Protein AF-A0A327KH56-F1 (afdb_monomer_lite)

pLDDT: mean 78.67, std 15.92, range [40.44, 94.19]

Structure (mmCIF, N/CA/C/O backbone):
data_AF-A0A327KH56-F1
#
_entry.id   AF-A0A327KH56-F1
#
loop_
_atom_site.group_PDB
_atom_site.id
_atom_site.type_symbol
_atom_site.label_atom_id
_atom_site.label_alt_id
_atom_site.label_comp_id
_atom_site.label_asym_id
_atom_site.label_entity_id
_atom_site.label_seq_id
_atom_site.pdbx_PDB_ins_code
_atom_site.Cartn_x
_atom_site.Cartn_y
_atom_site.Cartn_z
_atom_site.occupancy
_atom_site.B_iso_or_equiv
_atom_site.auth_seq_id
_atom_site.auth_comp_id
_atom_site.auth_asym_id
_atom_site.auth_atom_id
_atom_site.pdbx_PDB_model_num
ATOM 1 N N . MET A 1 1 ? -15.211 -1.191 -19.852 1.00 40.44 1 MET A N 1
ATOM 2 C CA . MET A 1 1 ? -13.869 -1.234 -20.469 1.00 40.44 1 MET A CA 1
ATOM 3 C C . MET A 1 1 ? -12.888 -0.708 -19.436 1.00 40.44 1 MET A C 1
ATOM 5 O O . MET A 1 1 ? -13.060 0.424 -19.012 1.00 40.44 1 MET A O 1
ATOM 9 N N . SER A 1 2 ? -11.984 -1.551 -18.930 1.00 46.59 2 SER A N 1
ATOM 10 C CA . SER A 1 2 ? -10.979 -1.144 -17.937 1.00 46.59 2 SER A CA 1
ATOM 11 C C . SER A 1 2 ? -9.731 -0.690 -18.684 1.00 46.59 2 SER A C 1
ATOM 13 O O . SER A 1 2 ? -9.124 -1.494 -19.388 1.00 46.59 2 SER A O 1
ATOM 15 N N . THR A 1 3 ? -9.390 0.593 -18.601 1.00 61.09 3 THR A N 1
ATOM 16 C CA . THR A 1 3 ? -8.187 1.129 -19.244 1.00 61.09 3 THR A CA 1
ATOM 17 C C . THR A 1 3 ? -6.992 0.846 -18.347 1.00 61.09 3 THR A C 1
ATOM 19 O O . THR A 1 3 ? -6.957 1.292 -17.201 1.00 61.09 3 THR A O 1
ATOM 22 N N . LEU A 1 4 ? -6.012 0.096 -18.850 1.00 63.81 4 LEU A N 1
ATOM 23 C CA . LEU A 1 4 ? -4.792 -0.190 -18.106 1.00 63.81 4 LEU A CA 1
ATOM 24 C C . LEU A 1 4 ? -3.882 1.043 -18.181 1.00 63.81 4 LEU A C 1
ATOM 26 O O . LEU A 1 4 ? -3.264 1.315 -19.207 1.00 63.81 4 LEU A O 1
ATOM 30 N N . VAL A 1 5 ? -3.865 1.832 -17.107 1.00 71.19 5 VAL A N 1
ATOM 31 C CA . VAL A 1 5 ? -3.055 3.050 -16.999 1.00 71.19 5 VAL A CA 1
ATOM 32 C C . VAL A 1 5 ? -1.845 2.747 -16.127 1.00 71.19 5 VAL A C 1
ATOM 34 O O . VAL A 1 5 ? -1.995 2.476 -14.936 1.00 71.19 5 VAL A O 1
ATOM 37 N N . MET A 1 6 ? -0.645 2.803 -16.712 1.00 76.25 6 MET A N 1
ATOM 38 C CA . MET A 1 6 ? 0.581 2.752 -15.917 1.00 76.25 6 MET A CA 1
ATOM 39 C C . MET A 1 6 ? 0.794 4.085 -15.204 1.00 76.25 6 MET A C 1
ATOM 41 O O . MET A 1 6 ? 0.763 5.130 -15.864 1.00 76.25 6 MET A O 1
ATOM 45 N N . PRO A 1 7 ? 1.043 4.075 -13.885 1.00 77.75 7 PRO A N 1
ATOM 46 C CA . PRO A 1 7 ? 1.344 5.295 -13.160 1.00 77.75 7 PRO A CA 1
ATOM 47 C C . PRO A 1 7 ? 2.624 5.941 -13.702 1.00 77.75 7 PRO A C 1
ATOM 49 O O . PRO A 1 7 ? 3.558 5.273 -14.154 1.00 77.75 7 PRO A O 1
ATOM 52 N N . THR A 1 8 ? 2.652 7.271 -13.689 1.00 84.81 8 THR A N 1
ATOM 53 C CA . THR A 1 8 ? 3.844 8.066 -14.022 1.00 84.81 8 THR A CA 1
ATOM 54 C C . THR A 1 8 ? 4.783 8.221 -12.827 1.00 84.81 8 THR A C 1
ATOM 56 O O . THR A 1 8 ? 5.956 8.520 -13.017 1.00 84.81 8 THR A O 1
ATOM 59 N N . THR A 1 9 ? 4.265 8.033 -11.612 1.00 89.38 9 THR A N 1
ATOM 60 C CA . THR A 1 9 ? 5.031 8.012 -10.362 1.00 89.38 9 THR A CA 1
ATOM 61 C C . THR A 1 9 ? 5.846 6.726 -10.261 1.00 89.38 9 THR A C 1
ATOM 63 O O . THR A 1 9 ? 5.351 5.663 -10.647 1.00 89.38 9 THR A O 1
ATOM 66 N N . SER A 1 10 ? 7.063 6.816 -9.716 1.00 92.44 10 SER A N 1
ATOM 67 C CA . SER A 1 10 ? 7.922 5.645 -9.534 1.00 92.44 10 SER A CA 1
ATOM 68 C C . SER A 1 10 ? 7.300 4.633 -8.570 1.00 92.44 10 SER A C 1
ATOM 70 O O . SER A 1 10 ? 6.541 4.989 -7.660 1.00 92.44 10 SER A O 1
ATOM 72 N N . PHE A 1 11 ? 7.637 3.354 -8.727 1.00 91.56 11 PHE A N 1
ATOM 73 C CA . PHE A 1 11 ? 7.156 2.312 -7.818 1.00 91.56 11 PHE A CA 1
ATOM 74 C C . PHE A 1 11 ? 7.689 2.504 -6.401 1.00 91.56 11 PHE A C 1
ATOM 76 O O . PHE A 1 11 ? 6.981 2.198 -5.443 1.00 91.56 11 PHE A O 1
ATOM 83 N N . ALA A 1 12 ? 8.904 3.035 -6.256 1.00 89.50 12 ALA A N 1
ATOM 84 C CA . ALA A 1 12 ? 9.494 3.326 -4.954 1.00 89.50 12 ALA A CA 1
ATOM 85 C C . ALA A 1 12 ? 8.723 4.427 -4.208 1.00 89.50 12 ALA A C 1
ATOM 87 O O . ALA A 1 12 ? 8.413 4.262 -3.026 1.00 89.50 12 ALA A O 1
ATOM 88 N N . ASP A 1 13 ? 8.359 5.508 -4.902 1.00 92.50 13 ASP A N 1
ATOM 89 C CA . ASP A 1 13 ? 7.595 6.609 -4.308 1.00 92.50 13 ASP A CA 1
ATOM 90 C C . ASP A 1 13 ? 6.181 6.150 -3.939 1.00 92.50 13 ASP A C 1
ATOM 92 O O . ASP A 1 13 ? 5.732 6.369 -2.814 1.00 92.50 13 ASP A O 1
ATOM 96 N N . LEU A 1 14 ? 5.511 5.411 -4.830 1.00 91.94 14 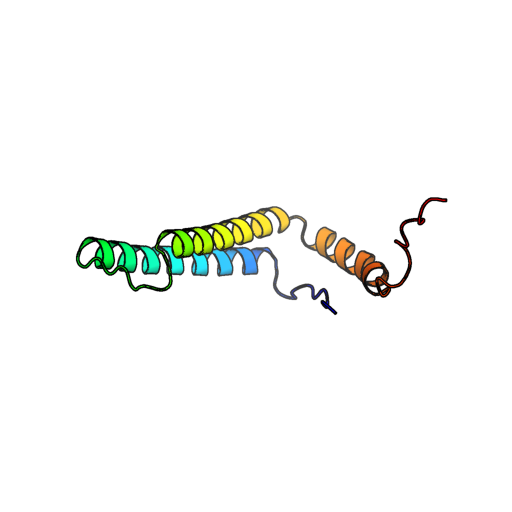LEU A N 1
ATOM 97 C CA . LEU A 1 14 ? 4.196 4.831 -4.540 1.00 91.94 14 LEU A CA 1
ATOM 98 C C . LEU A 1 14 ? 4.249 3.855 -3.360 1.00 91.94 14 LEU A C 1
ATOM 100 O O . LEU A 1 14 ? 3.382 3.882 -2.488 1.00 91.94 14 LEU A O 1
ATOM 104 N N . ALA A 1 15 ? 5.274 3.003 -3.292 1.00 91.06 15 ALA A N 1
ATOM 105 C CA . ALA A 1 15 ? 5.463 2.097 -2.167 1.00 91.06 15 ALA A CA 1
ATOM 106 C C . ALA A 1 15 ? 5.615 2.860 -0.844 1.00 91.06 15 ALA A C 1
ATOM 108 O O . ALA A 1 15 ? 5.026 2.460 0.166 1.00 91.06 15 ALA A O 1
ATOM 109 N N . PHE A 1 16 ? 6.375 3.958 -0.847 1.00 92.06 16 PHE A N 1
ATOM 110 C CA . PHE A 1 16 ? 6.569 4.815 0.318 1.00 92.06 16 PHE A CA 1
ATOM 111 C C . PHE A 1 16 ? 5.272 5.517 0.740 1.00 92.06 16 PHE A C 1
ATOM 113 O O . PHE A 1 16 ? 4.902 5.464 1.916 1.00 92.06 16 PHE A O 1
ATOM 120 N N . GLU A 1 17 ? 4.539 6.106 -0.205 1.00 92.75 17 GLU A N 1
ATOM 121 C CA . GLU A 1 17 ? 3.253 6.760 0.056 1.00 92.75 17 GLU A CA 1
ATOM 122 C C . GLU A 1 17 ? 2.224 5.785 0.634 1.00 92.75 17 GLU A C 1
ATOM 124 O O . GLU A 1 17 ? 1.611 6.070 1.668 1.00 92.75 17 GLU A O 1
ATOM 129 N N . LEU A 1 18 ? 2.090 4.596 0.037 1.00 91.00 18 LEU A N 1
ATOM 130 C CA . LEU A 1 18 ? 1.200 3.551 0.547 1.00 91.00 18 LEU A CA 1
ATOM 131 C C . LEU A 1 18 ? 1.606 3.096 1.948 1.00 91.00 18 LEU A C 1
ATOM 133 O O . LEU A 1 18 ? 0.744 2.797 2.770 1.00 91.00 18 LEU A O 1
ATOM 137 N N . ARG A 1 19 ? 2.905 3.082 2.262 1.00 88.88 19 ARG A N 1
ATOM 138 C CA . ARG A 1 19 ? 3.383 2.731 3.603 1.00 88.88 19 ARG A CA 1
ATOM 139 C C . ARG A 1 19 ? 3.030 3.796 4.637 1.00 88.88 19 ARG A C 1
ATOM 141 O O . ARG A 1 19 ? 2.639 3.447 5.751 1.00 88.88 19 ARG A O 1
ATOM 148 N N . ILE A 1 20 ? 3.126 5.077 4.279 1.00 91.44 20 ILE A N 1
ATOM 149 C CA . ILE A 1 20 ? 2.652 6.177 5.132 1.00 91.44 20 ILE A CA 1
ATOM 150 C C . ILE A 1 20 ? 1.146 6.053 5.352 1.00 91.44 20 ILE A C 1
ATOM 152 O O . ILE A 1 20 ? 0.689 6.164 6.490 1.00 91.44 20 ILE A O 1
ATOM 156 N N . TYR A 1 21 ? 0.388 5.816 4.281 1.00 88.88 21 TYR A N 1
ATOM 157 C CA . TYR A 1 21 ? -1.060 5.668 4.355 1.00 88.88 21 TYR A CA 1
ATOM 158 C C . TYR A 1 21 ? -1.457 4.485 5.245 1.00 88.88 21 TYR A C 1
ATOM 160 O O . TYR A 1 21 ? -2.194 4.676 6.209 1.00 88.88 21 TYR A O 1
ATOM 168 N N . ALA A 1 22 ? -0.887 3.298 5.012 1.00 86.69 22 ALA A N 1
ATOM 169 C CA . ALA A 1 22 ? -1.139 2.111 5.826 1.00 86.69 22 ALA A CA 1
ATOM 170 C C . ALA A 1 22 ? -0.830 2.356 7.308 1.00 86.69 22 ALA A C 1
ATOM 172 O O . ALA A 1 22 ? -1.611 1.974 8.172 1.00 86.69 22 ALA A O 1
ATOM 173 N N . ASN A 1 23 ? 0.274 3.040 7.622 1.00 88.31 23 ASN A N 1
ATOM 174 C CA . ASN A 1 23 ? 0.613 3.350 9.009 1.00 88.31 23 ASN A CA 1
ATOM 175 C C . ASN A 1 23 ? -0.413 4.294 9.663 1.00 88.31 23 ASN A C 1
ATOM 177 O O . ASN A 1 23 ? -0.789 4.102 10.818 1.00 88.31 23 ASN A O 1
ATOM 181 N N . ARG A 1 24 ? -0.899 5.302 8.927 1.00 89.25 24 ARG A N 1
ATOM 182 C CA . ARG A 1 24 ? -1.953 6.206 9.416 1.00 89.25 24 ARG A CA 1
ATOM 183 C C . ARG A 1 24 ? -3.268 5.466 9.654 1.00 89.25 24 ARG A C 1
ATOM 185 O O . ARG A 1 24 ? -3.888 5.683 10.690 1.00 89.25 24 ARG A O 1
ATOM 192 N N . GLU A 1 25 ? -3.647 4.575 8.743 1.00 87.06 25 GLU A N 1
ATOM 193 C CA . GLU A 1 25 ? -4.836 3.727 8.883 1.00 87.06 25 GLU A CA 1
ATOM 194 C C . GLU A 1 25 ? -4.728 2.796 10.093 1.00 87.06 25 GLU A C 1
ATOM 196 O O . GLU A 1 25 ? -5.646 2.737 10.902 1.00 87.06 25 GLU A O 1
ATOM 201 N N . VAL A 1 26 ? -3.584 2.133 10.300 1.00 86.69 26 VAL A N 1
ATOM 202 C CA . VAL A 1 26 ? -3.363 1.283 11.485 1.00 86.69 26 VAL A CA 1
ATOM 203 C C . VAL A 1 26 ? -3.526 2.078 12.783 1.00 86.69 26 VAL A C 1
ATOM 205 O O . VAL A 1 26 ? -4.184 1.608 13.710 1.00 86.69 26 VAL A O 1
ATOM 208 N N . LEU A 1 27 ? -2.973 3.294 12.855 1.00 87.69 27 LEU A N 1
ATOM 209 C CA . LEU A 1 27 ? -3.117 4.157 14.032 1.00 87.69 27 LEU A CA 1
ATOM 210 C C . LEU A 1 27 ? -4.571 4.595 14.260 1.00 87.69 27 LEU A C 1
ATOM 212 O O . LEU A 1 27 ? -5.040 4.586 15.400 1.00 87.69 27 LEU A O 1
ATOM 216 N N . ALA A 1 28 ? -5.290 4.953 13.195 1.00 86.69 28 ALA A N 1
ATOM 217 C CA . ALA A 1 28 ? -6.701 5.319 13.276 1.00 86.69 28 ALA A CA 1
ATOM 218 C C . ALA A 1 28 ? -7.558 4.128 13.736 1.00 86.69 28 ALA A C 1
ATOM 220 O O . ALA A 1 28 ? -8.343 4.256 14.679 1.00 86.69 28 ALA A O 1
ATOM 221 N N . ASN A 1 29 ? -7.336 2.955 13.142 1.00 86.31 29 ASN A N 1
ATOM 222 C CA . ASN A 1 29 ? -8.014 1.711 13.491 1.00 86.31 29 ASN A CA 1
ATOM 223 C C . ASN A 1 29 ? -7.757 1.324 14.946 1.00 86.31 29 ASN A C 1
ATOM 225 O O . ASN A 1 29 ? -8.697 0.965 15.646 1.00 86.31 29 ASN A O 1
ATOM 229 N N . HIS A 1 30 ? -6.530 1.487 15.447 1.00 87.50 30 HIS A N 1
ATOM 230 C CA . HIS A 1 30 ? -6.228 1.249 16.856 1.00 87.50 30 HIS A CA 1
ATOM 231 C C . HIS A 1 30 ? -7.056 2.145 17.793 1.00 87.50 30 HIS A C 1
ATOM 233 O O . HIS A 1 30 ? -7.586 1.674 18.799 1.00 87.50 30 HIS A O 1
ATOM 239 N N . GLY A 1 31 ? -7.232 3.425 17.450 1.00 86.81 31 GLY A N 1
ATOM 240 C CA . GLY A 1 31 ? -8.103 4.329 18.205 1.00 86.81 31 GLY A CA 1
ATOM 241 C C . GLY A 1 31 ? -9.565 3.866 18.224 1.00 86.81 31 GLY A C 1
ATOM 242 O O . GLY A 1 31 ? -10.211 3.897 19.274 1.00 86.81 31 GLY A O 1
ATOM 243 N N . VAL A 1 32 ? -10.069 3.382 17.085 1.00 85.31 32 VAL A N 1
ATOM 244 C CA . VAL A 1 32 ? -11.420 2.809 16.970 1.00 85.31 32 VAL A CA 1
ATOM 245 C C . VAL A 1 32 ? -11.542 1.524 17.791 1.00 85.31 32 VAL A C 1
ATOM 247 O O . VAL A 1 32 ? -12.511 1.370 18.528 1.00 85.31 32 VAL A O 1
ATOM 250 N N . GLU A 1 33 ? -10.553 0.633 17.740 1.00 85.94 33 GLU A N 1
ATOM 251 C CA . GLU A 1 33 ? -10.515 -0.596 18.543 1.00 85.94 33 GLU A CA 1
ATOM 252 C C . GLU A 1 33 ? -10.601 -0.298 20.042 1.00 85.94 33 GLU A C 1
ATOM 254 O O . GLU A 1 33 ? -11.431 -0.880 20.741 1.00 85.94 33 GLU A O 1
ATOM 259 N N . VAL A 1 34 ? -9.798 0.651 20.532 1.00 87.31 34 VAL A N 1
ATOM 260 C CA . VAL A 1 34 ? -9.817 1.075 21.940 1.00 87.31 34 VAL A CA 1
ATOM 261 C C . VAL A 1 34 ? -11.169 1.686 22.315 1.00 87.31 34 VAL A C 1
ATOM 263 O O . VAL A 1 34 ? -11.698 1.410 23.396 1.00 87.31 34 VAL A O 1
ATOM 266 N N . PHE A 1 35 ? -11.753 2.498 21.431 1.00 87.12 35 PHE A N 1
ATOM 267 C CA . PHE A 1 35 ? -13.068 3.090 21.657 1.00 87.12 35 PHE A CA 1
ATOM 268 C C . PHE A 1 35 ? -14.168 2.023 21.742 1.00 87.12 35 PHE A C 1
ATOM 270 O O . PHE A 1 35 ? -14.952 2.035 22.691 1.00 87.12 35 PHE A O 1
ATOM 277 N N . LEU A 1 36 ? -14.200 1.072 20.806 1.00 84.31 36 LEU A N 1
ATOM 278 C CA . LEU A 1 36 ? -15.213 0.013 20.757 1.00 84.31 36 LEU A CA 1
ATOM 279 C C . LEU A 1 36 ? -15.058 -1.017 21.873 1.00 84.31 36 LEU A C 1
ATOM 281 O O . LEU A 1 36 ? -16.063 -1.516 22.371 1.00 8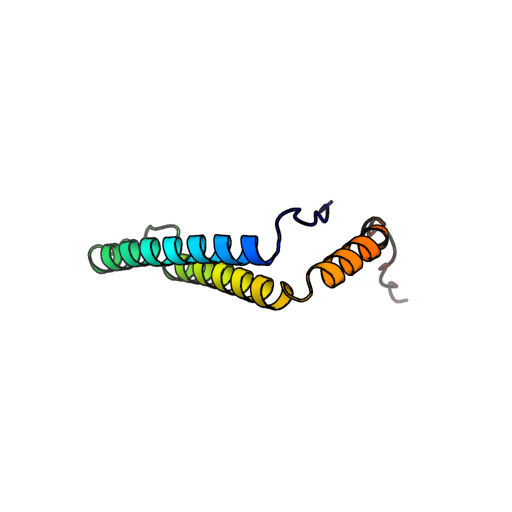4.31 36 LEU A O 1
ATOM 285 N N . ALA A 1 37 ? -13.831 -1.284 22.325 1.00 85.19 37 ALA A N 1
ATOM 286 C CA . ALA A 1 37 ? -13.596 -2.105 23.510 1.00 85.19 37 ALA A CA 1
ATOM 287 C C . ALA A 1 37 ? -14.214 -1.481 24.774 1.00 85.19 37 ALA A C 1
ATOM 289 O O . ALA A 1 37 ? -14.636 -2.200 25.680 1.00 85.19 37 ALA A O 1
ATOM 290 N N . ARG A 1 38 ? -14.288 -0.143 24.838 1.00 89.25 38 ARG A N 1
ATOM 291 C CA . ARG A 1 38 ? -14.893 0.592 25.957 1.00 89.25 38 ARG A CA 1
ATOM 292 C C . ARG A 1 38 ? -16.396 0.822 25.786 1.00 89.25 38 ARG A C 1
ATOM 294 O O . ARG A 1 38 ? -17.115 0.854 26.783 1.00 89.25 38 ARG A O 1
ATOM 301 N N . TYR A 1 39 ? -16.858 0.988 24.550 1.00 85.81 39 TYR A N 1
ATOM 302 C CA . TYR A 1 39 ? -18.249 1.275 24.196 1.00 85.81 39 TYR A CA 1
ATOM 303 C C . TYR A 1 39 ? -18.693 0.385 23.024 1.00 85.81 39 TYR A C 1
ATOM 305 O O . TYR A 1 39 ? -18.705 0.840 21.876 1.00 85.81 39 TYR A O 1
ATOM 313 N N . PRO A 1 40 ? -19.049 -0.885 23.288 1.00 80.50 40 PRO A N 1
ATOM 314 C CA . PRO A 1 40 ? -19.436 -1.810 22.233 1.00 80.50 40 PRO A CA 1
ATOM 315 C C . PRO A 1 40 ? -20.731 -1.344 21.563 1.00 80.50 40 PRO A C 1
ATOM 317 O O . PRO A 1 40 ? -21.704 -0.989 22.231 1.00 80.50 40 PRO A O 1
ATOM 320 N N . ASN A 1 41 ? -20.745 -1.340 20.231 1.00 79.44 41 ASN A N 1
ATOM 321 C CA . ASN A 1 41 ? -21.913 -0.965 19.442 1.00 79.44 41 ASN A CA 1
ATOM 322 C C . ASN A 1 41 ? -22.088 -1.930 18.264 1.00 79.44 41 ASN A C 1
ATOM 324 O O . ASN A 1 41 ? -21.301 -1.926 17.321 1.00 79.44 41 ASN A O 1
ATOM 328 N N . GLU A 1 42 ? -23.150 -2.734 18.313 1.00 75.62 42 GLU A N 1
ATOM 329 C CA . GLU A 1 42 ? -23.462 -3.767 17.314 1.00 75.62 42 GLU A CA 1
ATOM 330 C C . GLU A 1 42 ? -24.003 -3.203 15.988 1.00 75.62 42 GLU A C 1
ATOM 332 O O . GLU A 1 42 ? -24.168 -3.940 15.022 1.00 75.62 42 GLU A O 1
ATOM 337 N N . ARG A 1 43 ? -24.295 -1.896 15.915 1.00 80.62 43 ARG A N 1
ATOM 338 C CA . ARG A 1 43 ? -24.870 -1.246 14.721 1.00 80.62 43 ARG A CA 1
ATOM 339 C C . ARG A 1 43 ? -23.837 -0.577 13.817 1.00 80.62 43 ARG A C 1
ATOM 341 O O . ARG A 1 43 ? -24.215 0.119 12.875 1.00 80.62 43 ARG A O 1
ATOM 348 N N . LEU A 1 44 ? -22.548 -0.741 14.099 1.00 72.94 44 LEU A N 1
ATOM 349 C CA . LEU A 1 44 ? -21.502 -0.280 13.193 1.00 72.94 44 LEU A CA 1
ATOM 350 C C . LEU A 1 44 ? -21.537 -1.118 11.915 1.00 72.94 44 LEU A C 1
ATOM 352 O O . LEU A 1 44 ? -21.296 -2.318 11.938 1.00 72.94 44 LEU A O 1
ATOM 356 N N . GLY A 1 45 ? -21.838 -0.466 10.790 1.00 69.56 45 GLY A N 1
ATOM 357 C CA . GLY A 1 45 ? -21.869 -1.102 9.468 1.00 69.56 45 GLY A CA 1
ATOM 358 C C . GLY A 1 45 ? -20.493 -1.510 8.928 1.00 69.56 45 GLY A C 1
ATOM 359 O O . GLY A 1 45 ? -20.423 -2.059 7.834 1.00 69.56 45 GLY A O 1
ATOM 360 N N . VAL A 1 46 ? -19.419 -1.234 9.674 1.00 69.62 46 VAL A N 1
ATOM 361 C CA . VAL A 1 46 ? -18.043 -1.636 9.366 1.00 69.62 46 VAL A CA 1
ATOM 362 C C . VAL A 1 46 ? -17.483 -2.372 1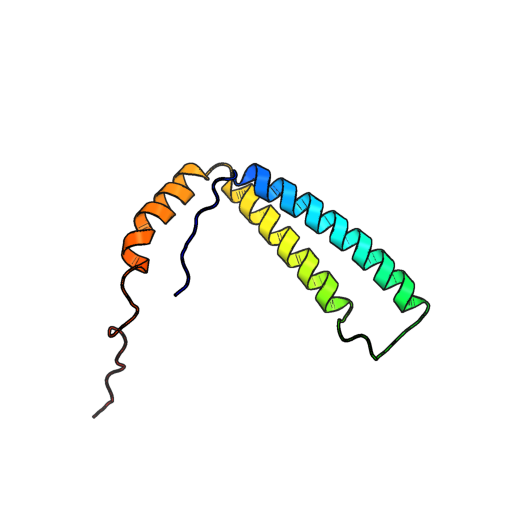0.577 1.00 69.62 46 VAL A C 1
ATOM 364 O O . VAL A 1 46 ? -17.528 -1.847 11.693 1.00 69.62 46 VAL A O 1
ATOM 367 N N . THR A 1 47 ? -16.965 -3.582 10.371 1.00 81.44 47 THR A N 1
ATOM 368 C CA . THR A 1 47 ? -16.355 -4.371 11.449 1.00 81.44 47 THR A CA 1
ATOM 369 C C . THR A 1 47 ? -14.883 -4.002 11.636 1.00 81.44 47 THR A C 1
ATOM 371 O O . THR A 1 47 ? -14.206 -3.566 10.704 1.00 81.44 47 THR A O 1
ATOM 374 N N . LEU A 1 48 ? -14.353 -4.209 12.846 1.00 80.50 48 LEU A N 1
ATOM 375 C CA . LEU A 1 48 ? -12.917 -4.044 13.113 1.00 80.50 48 LEU A CA 1
ATOM 376 C C . LEU A 1 48 ? -12.057 -4.933 12.203 1.00 80.50 48 LEU A C 1
ATOM 378 O O . LEU A 1 48 ? -10.980 -4.525 11.776 1.00 80.50 48 LEU A O 1
ATOM 382 N N . ASP A 1 49 ? -12.556 -6.118 11.859 1.00 83.12 49 ASP A N 1
ATOM 383 C CA . ASP A 1 49 ? -11.862 -7.039 10.961 1.00 83.12 49 ASP A CA 1
ATOM 384 C C . ASP A 1 49 ? -11.757 -6.481 9.536 1.00 83.12 49 ASP A C 1
ATOM 386 O O . ASP A 1 49 ? -10.686 -6.558 8.940 1.00 83.12 49 ASP A O 1
ATOM 390 N N . GLN A 1 50 ? -12.806 -5.824 9.025 1.00 84.44 50 GLN A N 1
ATOM 391 C CA . GLN A 1 50 ? -12.766 -5.156 7.715 1.00 84.44 50 GLN A CA 1
ATOM 392 C C . GLN A 1 50 ? -11.750 -4.005 7.684 1.00 84.44 50 GLN A C 1
ATOM 394 O O . GLN A 1 50 ? -11.046 -3.818 6.691 1.00 84.44 50 GLN A O 1
ATOM 399 N N . LEU A 1 51 ? -11.636 -3.243 8.776 1.00 82.06 51 LEU A N 1
ATOM 400 C CA . LEU A 1 51 ? -10.645 -2.169 8.894 1.00 82.06 51 LEU A CA 1
ATOM 401 C C . LEU A 1 51 ? -9.209 -2.716 8.897 1.00 82.06 51 LEU A C 1
ATOM 403 O O . LEU A 1 51 ? -8.331 -2.183 8.212 1.00 82.06 51 LEU A O 1
ATOM 407 N N . ARG A 1 52 ? -8.971 -3.812 9.626 1.00 82.88 52 ARG A N 1
ATOM 408 C CA . ARG A 1 52 ? -7.674 -4.505 9.661 1.00 82.88 52 ARG A CA 1
ATOM 409 C C . ARG A 1 52 ? -7.305 -5.095 8.306 1.00 82.88 52 ARG A C 1
ATOM 411 O O . ARG A 1 52 ? -6.162 -4.952 7.875 1.00 82.88 52 ARG A O 1
ATOM 418 N N . GLU A 1 53 ? -8.261 -5.726 7.633 1.00 87.75 53 GLU A N 1
ATOM 419 C CA . GLU A 1 53 ? -8.072 -6.306 6.304 1.00 87.75 53 GLU A CA 1
ATOM 420 C C . GLU A 1 53 ? -7.710 -5.228 5.275 1.00 87.75 53 GLU A C 1
ATOM 422 O O . GLU A 1 53 ? -6.736 -5.384 4.540 1.00 87.75 53 GLU A O 1
ATOM 427 N N . SER A 1 54 ? -8.408 -4.089 5.295 1.00 84.50 54 SER A N 1
ATOM 428 C CA . SER A 1 54 ? -8.084 -2.930 4.454 1.00 84.50 54 SER A CA 1
ATOM 429 C C . SER A 1 54 ? -6.639 -2.452 4.662 1.00 84.50 54 SER A C 1
ATOM 431 O O . SER A 1 54 ? -5.869 -2.342 3.705 1.00 84.50 54 SER A O 1
ATOM 433 N N . ALA A 1 55 ? -6.220 -2.245 5.916 1.00 83.38 55 ALA A N 1
ATOM 434 C CA . ALA A 1 55 ? -4.854 -1.818 6.224 1.00 83.38 55 ALA A CA 1
ATOM 435 C C . ALA A 1 55 ? -3.798 -2.855 5.787 1.00 83.38 55 ALA A C 1
ATOM 437 O O . ALA A 1 55 ? -2.729 -2.487 5.289 1.00 83.38 55 ALA A O 1
ATOM 438 N N . ALA A 1 56 ? -4.102 -4.150 5.928 1.00 87.19 56 ALA A N 1
ATOM 439 C CA . ALA A 1 56 ? -3.229 -5.234 5.490 1.00 87.19 56 ALA A CA 1
ATOM 440 C C . ALA A 1 56 ? -3.064 -5.266 3.963 1.00 87.19 56 ALA A C 1
ATOM 442 O O . ALA A 1 56 ? -1.937 -5.401 3.481 1.00 87.19 56 ALA A O 1
ATOM 443 N N . LEU A 1 57 ? -4.150 -5.082 3.205 1.00 90.00 57 LEU A N 1
ATOM 444 C CA . LEU A 1 57 ? -4.113 -5.010 1.741 1.00 90.00 57 LEU A CA 1
ATOM 445 C C . LEU A 1 57 ? -3.222 -3.863 1.255 1.00 90.00 57 LEU A C 1
ATOM 447 O O . LEU A 1 57 ? -2.404 -4.056 0.353 1.00 90.00 57 LEU A O 1
ATOM 451 N N . VAL A 1 58 ? -3.304 -2.687 1.886 1.00 87.00 58 VAL A N 1
ATOM 452 C CA . VAL A 1 58 ? -2.423 -1.566 1.522 1.00 87.00 58 VAL A CA 1
ATOM 453 C C . VAL A 1 58 ? -0.958 -1.870 1.850 1.00 87.00 58 VAL A C 1
ATOM 455 O O . VAL A 1 58 ? -0.067 -1.578 1.046 1.00 87.00 58 VAL A O 1
ATOM 458 N N . GLY A 1 59 ? -0.690 -2.503 2.995 1.00 87.88 59 GLY A N 1
ATOM 459 C CA . GLY A 1 59 ? 0.657 -2.949 3.357 1.00 87.88 59 GLY A CA 1
ATOM 460 C C . GLY A 1 59 ? 1.244 -3.942 2.346 1.00 87.88 59 GLY A C 1
ATOM 461 O O . GLY A 1 59 ? 2.398 -3.800 1.936 1.00 87.88 59 GLY A O 1
ATOM 462 N N . GLN A 1 60 ? 0.440 -4.905 1.889 1.00 91.44 60 GLN A N 1
ATOM 463 C CA . GLN A 1 60 ? 0.829 -5.868 0.854 1.00 91.44 60 GLN A CA 1
ATOM 464 C C . GLN A 1 60 ? 1.112 -5.187 -0.490 1.00 91.44 60 GLN A C 1
ATOM 466 O O . GLN A 1 60 ? 2.113 -5.504 -1.132 1.00 91.44 60 GLN A O 1
ATOM 471 N N . ALA A 1 61 ? 0.286 -4.216 -0.892 1.00 90.25 61 ALA A N 1
ATOM 472 C CA . ALA A 1 61 ? 0.504 -3.448 -2.116 1.00 90.25 61 ALA A CA 1
ATOM 473 C C . ALA A 1 61 ? 1.817 -2.645 -2.063 1.00 90.25 61 ALA A C 1
ATOM 475 O O . ALA A 1 61 ? 2.610 -2.688 -3.004 1.00 90.25 61 ALA A O 1
ATOM 476 N N . SER A 1 62 ? 2.094 -1.976 -0.938 1.00 91.81 62 SER A N 1
ATOM 477 C CA . SER A 1 62 ? 3.366 -1.276 -0.705 1.00 91.81 62 SER A CA 1
ATOM 478 C C . SER A 1 62 ? 4.570 -2.225 -0.794 1.00 91.81 62 SER A C 1
ATOM 480 O O . SER A 1 62 ? 5.574 -1.912 -1.443 1.00 91.81 62 SER A O 1
ATOM 482 N N . MET A 1 63 ? 4.473 -3.411 -0.182 1.00 91.81 63 MET A N 1
ATOM 483 C CA . MET A 1 63 ? 5.531 -4.421 -0.235 1.00 91.81 63 MET A CA 1
ATOM 484 C C . MET A 1 63 ? 5.773 -4.918 -1.663 1.00 91.81 63 MET A C 1
ATOM 486 O O . MET A 1 63 ? 6.924 -5.005 -2.088 1.00 91.81 63 MET A O 1
ATOM 490 N N . LEU A 1 64 ? 4.707 -5.196 -2.416 1.00 92.94 64 LEU A N 1
ATOM 491 C CA . LEU A 1 64 ? 4.807 -5.621 -3.809 1.00 92.94 64 LEU A CA 1
ATOM 492 C C . LEU A 1 64 ? 5.515 -4.564 -4.663 1.00 92.94 64 LEU A C 1
ATOM 494 O O . LEU A 1 64 ? 6.462 -4.889 -5.373 1.00 92.94 64 LEU A O 1
ATOM 498 N N . LEU A 1 65 ? 5.112 -3.296 -4.556 1.00 91.25 65 LEU A N 1
ATOM 499 C CA . LEU A 1 65 ? 5.755 -2.205 -5.292 1.00 91.25 65 LEU A CA 1
ATOM 500 C C . LEU A 1 65 ? 7.229 -2.037 -4.905 1.00 91.25 65 LEU A C 1
ATOM 502 O O . LEU A 1 65 ? 8.067 -1.834 -5.779 1.00 91.25 65 LEU A O 1
ATOM 506 N N . SER A 1 66 ? 7.569 -2.214 -3.626 1.00 91.19 66 SER A N 1
ATOM 507 C CA . SER A 1 66 ? 8.965 -2.183 -3.164 1.00 91.19 66 SER A CA 1
ATOM 508 C C . SER A 1 66 ? 9.812 -3.289 -3.804 1.00 91.19 66 SER A C 1
ATOM 510 O O . SER A 1 66 ? 10.955 -3.046 -4.182 1.00 91.19 66 SER A O 1
ATOM 512 N N . LEU A 1 67 ? 9.258 -4.501 -3.940 1.00 94.19 67 LEU A N 1
ATOM 513 C CA . LEU A 1 67 ? 9.932 -5.628 -4.598 1.00 94.19 67 LEU A CA 1
ATOM 514 C C . LEU A 1 67 ? 10.080 -5.412 -6.108 1.00 94.19 67 LEU A C 1
ATOM 516 O O . LEU A 1 67 ? 11.052 -5.873 -6.702 1.00 94.19 67 LEU A O 1
ATOM 520 N N . LEU A 1 68 ? 9.126 -4.717 -6.729 1.00 92.50 68 LEU A N 1
ATOM 521 C CA . LEU A 1 68 ? 9.138 -4.427 -8.162 1.00 92.50 68 LEU A CA 1
ATOM 522 C C . LEU A 1 68 ? 9.975 -3.198 -8.528 1.00 92.50 68 LEU A C 1
ATOM 524 O O . LEU A 1 68 ? 10.382 -3.091 -9.681 1.00 92.50 68 LEU A O 1
ATOM 528 N N . ALA A 1 69 ? 10.261 -2.292 -7.588 1.00 91.81 69 ALA A N 1
ATOM 529 C CA . ALA A 1 69 ? 10.979 -1.045 -7.856 1.00 91.81 69 ALA A CA 1
ATOM 530 C C . ALA A 1 69 ? 12.335 -1.231 -8.576 1.00 91.81 69 ALA A C 1
ATOM 532 O O . ALA A 1 69 ? 12.576 -0.525 -9.555 1.00 91.81 69 ALA A O 1
ATOM 533 N N . PRO A 1 70 ? 13.196 -2.211 -8.224 1.00 94.00 70 PRO A N 1
ATOM 534 C CA . PRO A 1 70 ? 14.436 -2.460 -8.972 1.00 94.00 70 PRO A CA 1
ATOM 535 C C . PRO A 1 70 ? 14.211 -2.888 -10.432 1.00 94.00 70 PRO A C 1
ATOM 537 O O . PRO A 1 70 ? 15.121 -2.803 -11.255 1.00 94.00 70 PRO A O 1
ATOM 540 N N . HIS A 1 71 ? 13.009 -3.368 -10.754 1.00 93.62 71 HIS A N 1
ATOM 541 C CA . HIS A 1 71 ? 12.618 -3.896 -12.059 1.00 93.62 71 HIS A CA 1
ATOM 542 C C . HIS A 1 71 ? 11.600 -3.002 -12.782 1.00 93.62 71 HIS A C 1
ATOM 544 O O . HIS A 1 71 ? 11.028 -3.423 -13.788 1.00 93.62 71 HIS A O 1
ATOM 550 N N . GLU A 1 72 ? 11.382 -1.772 -12.307 1.00 91.88 72 GLU A N 1
ATOM 551 C CA . GLU A 1 72 ? 10.319 -0.880 -12.780 1.00 91.88 72 GLU A CA 1
ATOM 552 C C . GLU A 1 72 ? 10.338 -0.689 -14.303 1.00 91.88 72 GLU A C 1
ATOM 554 O O . GLU A 1 72 ? 9.311 -0.861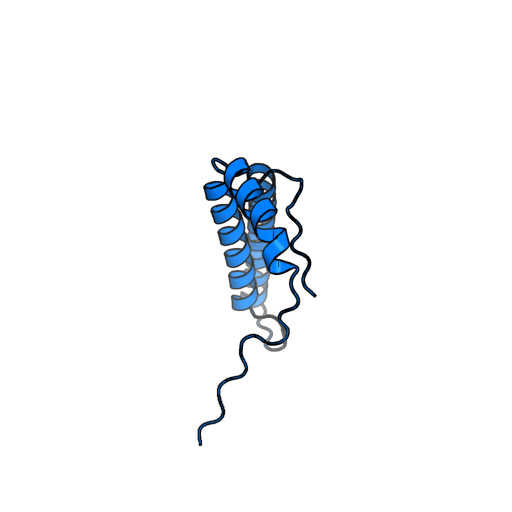 -14.957 1.00 91.88 72 GLU A O 1
ATOM 559 N N . ALA A 1 73 ? 11.510 -0.435 -14.894 1.00 89.12 73 ALA A N 1
ATOM 560 C CA . ALA A 1 73 ? 11.647 -0.255 -16.341 1.00 89.12 73 ALA A CA 1
ATOM 561 C C . ALA A 1 73 ? 11.224 -1.502 -17.142 1.00 89.12 73 ALA A C 1
ATOM 563 O O . ALA A 1 73 ? 10.568 -1.384 -18.176 1.00 89.12 73 ALA A O 1
ATOM 564 N N . ALA A 1 74 ? 11.561 -2.699 -16.654 1.00 89.44 74 ALA A N 1
ATOM 565 C CA . ALA A 1 74 ? 11.196 -3.955 -17.304 1.00 89.44 74 ALA A CA 1
ATOM 566 C C . ALA A 1 74 ? 9.691 -4.234 -17.186 1.00 89.44 74 ALA A C 1
ATOM 568 O O . ALA A 1 74 ? 9.059 -4.638 -18.160 1.00 89.44 74 ALA A O 1
ATOM 569 N N . VAL A 1 75 ? 9.105 -3.967 -16.014 1.00 87.81 75 VAL A N 1
ATOM 570 C CA . VAL A 1 75 ? 7.655 -4.082 -15.796 1.00 87.81 75 VAL A CA 1
ATOM 571 C C . VAL A 1 75 ? 6.904 -3.101 -16.692 1.00 87.81 75 VAL A C 1
ATOM 573 O O . VAL A 1 75 ? 5.927 -3.480 -17.332 1.00 87.81 75 VAL A O 1
ATOM 576 N N . ARG A 1 76 ? 7.381 -1.857 -16.799 1.00 88.44 76 ARG A N 1
ATOM 577 C CA . ARG A 1 76 ? 6.775 -0.835 -17.655 1.00 88.44 76 ARG A CA 1
ATOM 578 C C . ARG A 1 76 ? 6.808 -1.229 -19.127 1.00 88.44 76 ARG A C 1
ATOM 580 O O . ARG A 1 76 ? 5.765 -1.200 -19.773 1.00 88.44 76 ARG A O 1
ATOM 587 N N . ALA A 1 77 ? 7.955 -1.702 -19.611 1.00 87.06 77 ALA A N 1
ATOM 588 C CA . ALA A 1 77 ? 8.092 -2.211 -20.972 1.00 87.06 77 ALA A CA 1
ATOM 589 C C . ALA A 1 77 ? 7.171 -3.416 -21.244 1.00 87.06 77 ALA A C 1
ATOM 591 O O . ALA A 1 77 ? 6.565 -3.497 -22.310 1.00 87.06 77 ALA A O 1
ATOM 592 N N . LEU A 1 78 ? 7.020 -4.332 -20.279 1.00 86.69 78 LEU A N 1
ATOM 593 C CA . LEU A 1 78 ? 6.117 -5.481 -20.400 1.00 86.69 78 LEU A CA 1
ATOM 594 C C . LEU A 1 78 ? 4.650 -5.047 -20.498 1.00 86.69 78 LEU A C 1
ATOM 596 O O . LEU A 1 78 ? 3.903 -5.579 -21.317 1.00 86.69 78 LEU A O 1
ATOM 600 N N . VAL A 1 79 ? 4.240 -4.067 -19.693 1.00 84.69 79 VAL A N 1
ATOM 601 C CA . VAL A 1 79 ? 2.870 -3.542 -19.713 1.00 84.69 79 VAL A CA 1
ATOM 602 C C . VAL A 1 79 ? 2.585 -2.775 -21.004 1.00 84.69 79 VAL A C 1
ATOM 604 O O . VAL A 1 79 ? 1.538 -2.980 -21.615 1.00 84.69 79 VAL A O 1
ATOM 607 N N . GLU A 1 80 ? 3.521 -1.942 -21.460 1.00 84.06 80 GLU A N 1
ATOM 608 C CA . GLU A 1 80 ? 3.415 -1.223 -22.734 1.00 84.06 80 GLU A CA 1
ATOM 609 C C . GLU A 1 80 ? 3.346 -2.191 -23.927 1.00 84.06 80 GLU A C 1
ATOM 611 O O . GLU A 1 80 ? 2.541 -1.989 -24.835 1.00 84.06 80 GLU A O 1
ATOM 616 N N . ALA A 1 81 ? 4.109 -3.289 -23.896 1.00 82.06 81 ALA A N 1
ATOM 617 C CA . ALA A 1 81 ? 4.056 -4.339 -24.915 1.00 82.06 81 ALA A CA 1
ATOM 618 C C . ALA A 1 81 ? 2.758 -5.169 -24.879 1.00 82.06 81 ALA A C 1
ATOM 620 O O . ALA A 1 81 ? 2.336 -5.684 -25.913 1.00 82.06 81 ALA A O 1
ATOM 621 N N . ALA A 1 82 ? 2.117 -5.306 -23.712 1.00 77.06 82 ALA A N 1
ATOM 622 C CA . ALA A 1 82 ? 0.862 -6.044 -23.536 1.00 77.06 82 ALA A CA 1
ATOM 623 C C . ALA A 1 82 ? -0.398 -5.197 -23.803 1.00 77.06 82 ALA A C 1
ATOM 625 O O . ALA A 1 82 ? -1.460 -5.747 -24.103 1.00 77.06 82 ALA A O 1
ATOM 626 N N . ALA A 1 83 ? -0.293 -3.866 -23.732 1.00 70.81 83 ALA A N 1
ATOM 627 C CA . ALA A 1 83 ? -1.396 -2.935 -23.975 1.00 70.81 83 ALA A CA 1
ATOM 628 C C . ALA A 1 83 ? -2.134 -3.139 -25.323 1.00 70.81 83 ALA A C 1
ATOM 630 O O . ALA A 1 83 ? -3.363 -3.048 -25.324 1.00 70.81 83 ALA A O 1
ATOM 631 N N . PRO A 1 84 ? -1.470 -3.482 -26.449 1.00 63.97 84 PRO A N 1
ATOM 632 C CA . PRO A 1 84 ? -2.149 -3.761 -27.717 1.00 63.97 84 PRO A CA 1
ATOM 633 C C . PRO A 1 84 ? -3.008 -5.033 -27.680 1.00 63.97 84 PRO A C 1
ATOM 635 O O . PRO A 1 84 ? -4.065 -5.072 -28.298 1.00 63.97 84 PRO A O 1
ATOM 638 N N . ALA A 1 85 ? -2.584 -6.064 -26.938 1.00 61.50 85 ALA A N 1
ATOM 639 C CA . ALA A 1 85 ? -3.284 -7.350 -26.857 1.00 61.50 85 ALA A CA 1
ATOM 640 C C . ALA A 1 85 ? -4.519 -7.304 -25.938 1.00 61.50 85 ALA A C 1
ATOM 642 O O . ALA A 1 85 ? -5.456 -8.075 -26.114 1.00 61.50 85 ALA A O 1
ATOM 643 N N . LEU A 1 86 ? -4.536 -6.384 -24.969 1.00 56.72 86 LEU A N 1
ATOM 644 C CA . LEU A 1 86 ? -5.671 -6.140 -24.067 1.00 56.72 86 LEU A CA 1
ATOM 645 C C . LEU A 1 86 ? -6.694 -5.140 -24.638 1.00 56.72 86 LEU A C 1
ATOM 647 O O . LEU A 1 86 ? -7.769 -4.969 -24.062 1.00 56.72 86 LEU A O 1
ATOM 651 N N . ALA A 1 87 ? -6.358 -4.471 -25.746 1.00 53.47 87 ALA A N 1
ATOM 652 C CA . ALA A 1 87 ? -7.235 -3.552 -26.467 1.00 53.47 87 ALA A CA 1
ATOM 653 C C . ALA A 1 87 ? -8.120 -4.254 -27.515 1.00 53.47 87 ALA A C 1
ATOM 655 O O . ALA A 1 87 ? -9.037 -3.625 -28.047 1.00 53.47 87 ALA A O 1
ATOM 656 N N . GLU A 1 88 ? -7.893 -5.543 -27.798 1.00 42.00 88 GLU A N 1
ATOM 657 C CA . GLU A 1 88 ? -8.881 -6.336 -28.527 1.00 42.00 88 GLU A CA 1
ATOM 658 C C . GLU A 1 88 ? -10.118 -6.515 -27.633 1.00 42.00 88 GLU A C 1
ATOM 660 O O . GLU A 1 88 ? -9.990 -6.921 -26.471 1.00 42.00 88 GLU A O 1
ATOM 665 N N . PRO A 1 89 ? -11.333 -6.203 -28.119 1.00 44.75 89 PRO A N 1
ATOM 666 C CA . PRO A 1 89 ? -12.529 -6.525 -27.366 1.00 44.75 89 PRO A CA 1
ATOM 667 C C . PRO A 1 89 ? -12.520 -8.031 -27.104 1.00 44.75 89 PRO A C 1
ATOM 669 O O . PRO A 1 89 ? -12.316 -8.825 -28.021 1.00 44.75 89 PRO A O 1
ATOM 672 N N . ILE A 1 90 ? -12.774 -8.427 -25.855 1.00 52.38 90 ILE A N 1
ATOM 673 C CA . ILE A 1 90 ? -13.133 -9.802 -25.490 1.00 52.38 90 ILE A CA 1
ATOM 674 C C . ILE A 1 90 ? -14.521 -10.075 -26.097 1.00 52.38 90 ILE A C 1
ATOM 676 O O . ILE A 1 90 ? -15.536 -10.125 -25.412 1.00 52.38 90 ILE A O 1
ATOM 680 N N . GLY A 1 91 ? -14.578 -10.141 -27.420 1.00 47.88 91 GLY A N 1
ATOM 681 C CA . GLY A 1 91 ? -15.710 -10.536 -28.228 1.00 47.88 91 GLY A CA 1
ATOM 682 C C . GLY A 1 91 ? -15.261 -11.748 -29.028 1.00 47.88 91 GLY A C 1
ATOM 683 O O . GLY A 1 91 ? -14.365 -11.647 -29.854 1.00 47.88 91 GLY A O 1
ATOM 684 N N . GLU A 1 92 ? -15.886 -12.894 -28.758 1.00 48.88 92 GLU A N 1
ATOM 685 C CA . GLU A 1 92 ?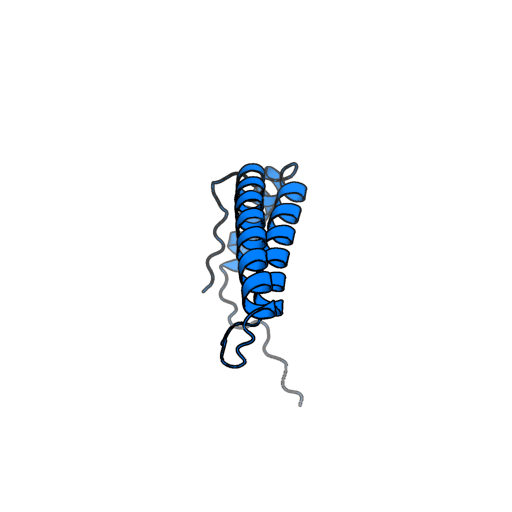 -15.949 -14.043 -29.679 1.00 48.88 92 GLU A CA 1
ATOM 686 C C . GLU A 1 92 ? -14.774 -15.043 -29.757 1.00 48.88 92 GLU A C 1
ATOM 688 O O . GLU A 1 92 ? -14.588 -15.668 -30.797 1.00 48.88 92 GLU A O 1
ATOM 693 N N . ARG A 1 93 ? -14.027 -15.333 -28.676 1.00 50.94 93 ARG A N 1
ATOM 694 C CA . ARG A 1 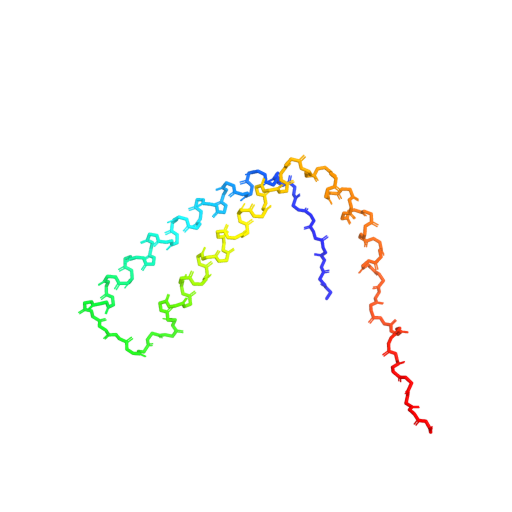93 ? -13.117 -16.517 -28.681 1.00 50.94 93 ARG A CA 1
ATOM 695 C C . ARG A 1 93 ? -13.386 -17.625 -27.665 1.00 50.94 93 ARG A C 1
ATOM 697 O O . ARG A 1 93 ? -12.716 -18.652 -27.707 1.00 50.94 93 ARG A O 1
ATOM 704 N N . HIS A 1 94 ? -14.437 -17.511 -26.856 1.00 45.06 94 HIS A N 1
ATOM 705 C CA . HIS A 1 94 ? -14.930 -18.626 -26.038 1.00 45.06 94 HIS A CA 1
ATOM 706 C C . HIS A 1 94 ? -16.428 -18.865 -26.248 1.00 45.06 94 HIS A C 1
ATOM 708 O O . HIS A 1 94 ? -17.217 -18.868 -25.307 1.00 45.06 94 HIS A O 1
ATOM 714 N N . ALA A 1 95 ? -16.827 -19.108 -27.499 1.00 43.56 95 ALA A N 1
ATOM 715 C CA . ALA A 1 95 ? -17.983 -19.962 -27.728 1.00 43.56 95 ALA A CA 1
ATOM 716 C C . ALA A 1 95 ? -17.568 -21.384 -27.324 1.00 43.56 95 ALA A C 1
ATOM 718 O O . ALA A 1 95 ? -16.846 -22.071 -28.044 1.00 43.56 95 ALA A O 1
ATOM 719 N N . CYS A 1 96 ? -17.970 -21.790 -26.122 1.00 46.66 96 CYS A N 1
ATOM 720 C CA . CYS A 1 96 ? -17.991 -23.190 -25.724 1.00 46.66 96 CYS A CA 1
ATOM 721 C C . CYS A 1 96 ? -18.738 -23.968 -26.828 1.00 46.66 96 CYS A C 1
ATOM 723 O O . CYS A 1 96 ? -19.865 -23.573 -27.147 1.00 46.66 96 CYS A O 1
ATOM 725 N N . PRO A 1 97 ? -18.160 -25.001 -27.469 1.00 45.06 97 PRO A N 1
ATOM 726 C CA . PRO A 1 97 ? -18.914 -25.778 -28.438 1.00 45.06 97 PRO A CA 1
ATOM 727 C C . PRO A 1 97 ? -20.053 -26.472 -27.689 1.00 45.06 97 PRO A C 1
ATOM 729 O O . PRO A 1 97 ? -19.822 -27.339 -26.847 1.00 45.06 97 PRO A O 1
ATOM 732 N N . ALA A 1 98 ? -21.289 -26.060 -27.972 1.00 49.03 98 ALA A N 1
ATOM 733 C CA . ALA A 1 98 ? -22.468 -26.797 -27.555 1.00 49.03 98 ALA A CA 1
ATOM 734 C C . ALA A 1 98 ? -22.361 -28.203 -28.155 1.00 49.03 98 ALA A C 1
ATOM 736 O O . ALA A 1 98 ? -22.345 -28.362 -29.379 1.00 49.03 98 ALA A O 1
ATOM 737 N N . GLY A 1 99 ? -22.214 -29.197 -27.280 1.00 46.84 99 GLY A N 1
ATOM 738 C CA . GLY A 1 99 ? -22.176 -30.600 -27.658 1.00 46.84 99 GLY A CA 1
ATOM 739 C C . GLY A 1 99 ? -23.386 -30.967 -28.511 1.00 46.84 99 GLY A C 1
ATOM 740 O O . GLY A 1 99 ? -24.513 -30.554 -28.226 1.00 46.84 99 GLY A O 1
ATOM 741 N N . ARG A 1 100 ? -23.126 -31.729 -29.569 1.00 43.16 100 ARG A N 1
ATOM 742 C CA . ARG A 1 100 ? -24.114 -32.612 -30.180 1.00 43.16 100 ARG A CA 1
ATOM 743 C C . ARG A 1 100 ? -23.840 -34.025 -29.708 1.00 43.16 100 ARG A C 1
ATOM 745 O O . ARG A 1 100 ? -22.639 -34.363 -29.615 1.00 43.16 100 ARG A O 1
#

Radius of gyration: 20.79 Å; chains: 1; bounding box: 39×41×56 Å

Organism: NCBI:txid29408

Sequence (100 aa):
MSTLVMPTTSFADLAFELRIYANREVLANHGVEVFLARYPNERLGVTLDQLRESAALVGQASMLLSLLAPHEAAVRALVEAAAPALAEPIGERHACPAGR

Secondary structure (DSSP, 8-state):
-------SS-HHHHHHHHHHHHHHHHHHHHHHHHHHHHS--TT-SS-HHHHHHHHHHHHHHHHHHHHHGGGHHHHHHHHHHHHHHHSS-S-SS-------

Foldseek 3Di:
DDQDDDDPDALLVLLVVLVVVLVVLVVVLVVVVVVCVVPPDPPPPDDSVNSVVVSVVSNVSSVVSVVCRVVRVVVVVVCVVCNVVVPPPPPDDPPPPDDD